Protein AF-A0A2S9FFW1-F1 (afdb_monomer)

Sequence (160 aa):
MRPSGWRRSTYVVVGASVLLLVVVLVAAAALVAGRQTPEQQAVEPAPAPATAAPGVVPVSDSADMPTPGGLTAALRRVVADPNLGRFTGRITDALTGEELWAQGASLPMQPASTNKVLTAAAALLTLDRDARVTTRVVSPSPGVVVLVGGGDQTLSAAPR

Radius of gyration: 35.63 Å; Cα contacts (8 Å, |Δi|>4): 76; chains: 1; bounding box: 52×54×109 Å

pLDDT: mean 87.49, std 13.46, range [42.5, 98.31]

Mean predicted aligned error: 14.43 Å

Secondary structure (DSSP, 8-state):
----PPPHHHHHHHHHHHHHHHHHHHHHHHHHHTT--------PPPPPPPPP--SSPPPPTTSPPP-HHHHHHHHHHHHT-GGG-S--EEEE-TTT--EEEEESTTS----GGGHHHHHHHHHHHHS-TT-----EEE-SSTT--EEE----TT--SS--

Foldseek 3Di:
DDPDDDDPVVVVVVVVVVVVVVVVVVVVVVVVVVPPDPPPQPQDPDDDPDDDPDPDDDDDPPDDDQALVNCCVVCVVVVPPCVVPDDWDWDADPPPRHTSDTDCPVDDDDCVCVVVVVVVVVCVVPDDPPDDQDWDWDDPDPPDIDIRGSPDPPDDPRDD

Solvent-accessible surface area (backbone atoms only — not comparable to full-atom values): 10618 Å² total; per-residue (Å²): 136,81,83,81,76,78,56,74,66,54,57,50,52,52,50,53,52,52,52,51,51,50,52,52,52,52,51,50,50,52,57,54,61,72,60,61,64,79,78,76,68,77,54,73,74,81,76,74,84,84,74,88,78,66,92,76,69,85,75,63,94,85,54,85,76,91,43,44,68,54,51,50,64,68,41,52,66,69,78,63,42,75,88,61,69,89,74,64,40,72,43,57,44,86,88,81,60,47,77,43,46,74,41,64,65,87,58,91,70,88,60,69,76,61,50,51,56,57,54,50,50,51,46,67,76,70,48,62,95,81,68,76,65,60,67,46,77,47,65,93,48,93,97,44,78,44,80,46,81,48,77,51,89,77,78,68,90,69,68,125

Structure (mmCIF, N/CA/C/O backbone):
data_AF-A0A2S9FFW1-F1
#
_entry.id   AF-A0A2S9FFW1-F1
#
loop_
_atom_site.group_PDB
_atom_site.id
_atom_site.type_symbol
_atom_site.label_atom_id
_atom_site.label_alt_id
_atom_site.label_comp_id
_atom_site.label_asym_id
_atom_site.label_entity_id
_atom_site.label_seq_id
_atom_site.pdbx_PDB_ins_code
_atom_site.Cartn_x
_atom_site.Cartn_y
_atom_site.Cartn_z
_atom_site.occupancy
_atom_site.B_iso_or_equiv
_atom_site.auth_seq_id
_atom_site.auth_comp_id
_atom_site.auth_asym_id
_atom_site.auth_atom_id
_atom_site.pdbx_PDB_model_num
ATOM 1 N N . MET A 1 1 ? -4.218 37.812 80.371 1.00 42.50 1 MET A N 1
ATOM 2 C CA . MET A 1 1 ? -5.480 38.193 79.697 1.00 42.50 1 MET A CA 1
ATOM 3 C C . MET A 1 1 ? -6.064 36.920 79.095 1.00 42.50 1 MET A C 1
ATOM 5 O O . MET A 1 1 ? -5.384 36.291 78.298 1.00 42.50 1 MET A O 1
ATOM 9 N N . ARG A 1 2 ? -7.214 36.441 79.587 1.00 43.94 2 ARG A N 1
ATOM 10 C CA . ARG A 1 2 ? -7.817 35.165 79.151 1.00 43.94 2 ARG A CA 1
ATOM 11 C C . ARG A 1 2 ? -8.641 35.418 77.879 1.00 43.94 2 ARG A C 1
ATOM 13 O O . ARG A 1 2 ? -9.418 36.371 77.902 1.00 43.94 2 ARG A O 1
ATOM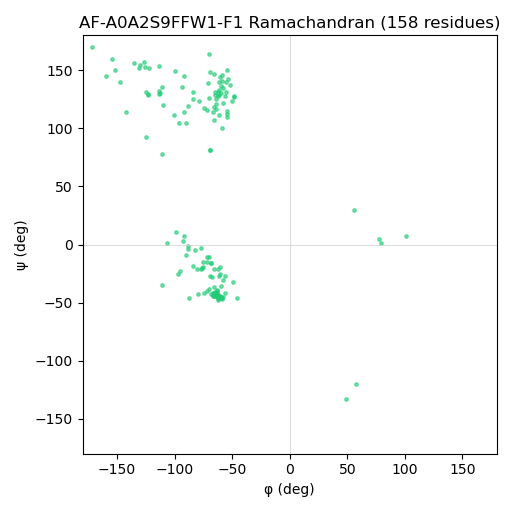 20 N N . PRO A 1 3 ? -8.497 34.632 76.797 1.00 52.53 3 PRO A N 1
ATOM 21 C CA . PRO A 1 3 ? -9.317 34.824 75.606 1.00 52.53 3 PRO A CA 1
ATOM 22 C C . PRO A 1 3 ? -10.781 34.533 75.962 1.00 52.53 3 PRO A C 1
ATOM 24 O O . PRO A 1 3 ? -11.087 33.519 76.591 1.00 52.53 3 PRO A O 1
ATOM 27 N N . SER A 1 4 ? -11.683 35.454 75.627 1.00 57.00 4 SER A N 1
ATOM 28 C CA . SER A 1 4 ? -13.117 35.290 75.853 1.00 57.00 4 SER A CA 1
ATOM 29 C C . SER A 1 4 ? -13.638 34.154 74.971 1.00 57.00 4 SER A C 1
ATOM 31 O O . SER A 1 4 ? -13.620 34.233 73.745 1.00 57.00 4 SER A O 1
ATOM 33 N N . GLY A 1 5 ? -14.087 33.064 75.596 1.00 61.78 5 GLY A N 1
ATOM 34 C CA . GLY A 1 5 ? -14.740 31.971 74.883 1.00 61.78 5 GLY A CA 1
ATOM 35 C C . GLY A 1 5 ? -16.009 32.480 74.203 1.00 61.78 5 GLY A C 1
ATOM 36 O O . GLY A 1 5 ? -16.840 33.132 74.838 1.00 61.78 5 GLY A O 1
ATOM 37 N N . TRP A 1 6 ? -16.155 32.208 72.907 1.00 58.47 6 TRP A N 1
ATOM 38 C CA . TRP A 1 6 ? -17.363 32.545 72.160 1.00 58.47 6 TRP A CA 1
ATOM 39 C C . TRP A 1 6 ? -18.619 32.011 72.861 1.00 58.47 6 TRP A C 1
ATOM 41 O O . TRP A 1 6 ? -18.647 30.880 73.354 1.00 58.47 6 TRP A O 1
ATOM 51 N N . ARG A 1 7 ? -19.679 32.830 72.913 1.00 71.38 7 ARG A N 1
ATOM 52 C CA . ARG A 1 7 ? -20.976 32.412 73.465 1.00 71.38 7 ARG A CA 1
ATOM 53 C C . ARG A 1 7 ? -21.490 31.228 72.643 1.00 71.38 7 ARG A C 1
ATOM 55 O O . ARG A 1 7 ? -21.323 31.200 71.427 1.00 71.38 7 ARG A O 1
ATOM 62 N N . ARG A 1 8 ? -22.164 30.268 73.287 1.00 68.88 8 ARG A N 1
ATOM 63 C CA . ARG A 1 8 ? -22.754 29.080 72.626 1.00 68.88 8 ARG A CA 1
ATOM 64 C C . ARG A 1 8 ? -23.593 29.439 71.389 1.00 68.88 8 ARG A C 1
ATOM 66 O O . ARG A 1 8 ? -23.579 28.704 70.411 1.00 68.88 8 ARG A O 1
ATOM 73 N N . SER A 1 9 ? -24.246 30.603 71.404 1.00 69.81 9 SER A N 1
ATOM 74 C CA . SER A 1 9 ? -24.995 31.157 70.271 1.00 69.81 9 SER A CA 1
ATOM 75 C C . SER A 1 9 ? -24.143 31.383 69.017 1.00 69.81 9 SER A C 1
ATOM 77 O O . SER A 1 9 ? -24.628 31.168 67.914 1.00 69.81 9 SER A O 1
ATOM 79 N N . THR A 1 10 ? -22.876 31.775 69.160 1.00 75.38 10 THR A N 1
ATOM 80 C CA . THR A 1 10 ? -21.982 32.041 68.025 1.00 75.38 10 THR A CA 1
ATOM 81 C C . THR A 1 10 ? -21.604 30.749 67.301 1.00 75.38 10 THR A C 1
ATOM 83 O O . THR A 1 10 ? -21.602 30.719 66.076 1.00 75.38 10 THR A O 1
ATOM 86 N N . TYR A 1 11 ? -21.387 29.650 68.033 1.00 73.44 11 TYR A N 1
ATOM 87 C CA . TYR A 1 11 ? -21.143 28.334 67.430 1.00 73.44 11 TYR A CA 1
ATOM 88 C C . TYR A 1 11 ? -22.364 27.799 66.673 1.00 73.44 11 TYR A C 1
ATOM 90 O O . TYR A 1 11 ? -22.205 27.209 65.609 1.00 73.44 11 TYR A O 1
ATOM 98 N N . VAL A 1 12 ? -23.577 28.047 67.180 1.00 83.56 12 VAL A N 1
ATOM 99 C CA . VAL A 1 12 ? -24.825 27.661 66.496 1.00 83.56 12 VAL A CA 1
ATOM 100 C C . VAL A 1 12 ? -25.011 28.457 65.206 1.00 83.56 12 VAL A C 1
ATOM 102 O O . VAL A 1 12 ? -25.325 27.873 64.175 1.00 83.56 12 VAL A O 1
ATOM 105 N N . VAL A 1 13 ? -24.764 29.770 65.236 1.00 85.50 13 VAL A N 1
ATOM 106 C CA . VAL A 1 13 ? -24.865 30.625 64.042 1.00 85.50 13 VAL A CA 1
ATOM 107 C C . VAL A 1 13 ? -23.835 30.215 62.991 1.00 85.50 13 VAL A C 1
ATOM 109 O O . VAL A 1 13 ? -24.184 30.065 61.822 1.00 85.50 13 VAL A O 1
ATOM 112 N N . VAL A 1 14 ? -22.587 29.963 63.392 1.00 86.44 14 VAL A N 1
ATOM 113 C CA . VAL A 1 14 ? -21.531 29.511 62.472 1.00 86.44 14 VAL A CA 1
ATOM 114 C C . VAL A 1 14 ? -21.845 28.128 61.907 1.00 86.44 14 VAL A C 1
ATOM 116 O O . VAL A 1 14 ? -21.762 27.944 60.697 1.00 86.44 14 VAL A O 1
ATOM 119 N N . GLY A 1 15 ? -22.289 27.185 62.742 1.00 86.75 15 GLY A N 1
ATOM 120 C CA . GLY A 1 15 ? -22.710 25.856 62.295 1.00 86.75 15 GLY A CA 1
ATOM 121 C C . GLY A 1 15 ? -23.860 25.912 61.288 1.00 86.75 15 GLY A C 1
ATOM 122 O O . GLY A 1 15 ? -23.772 25.298 60.228 1.00 86.75 15 GLY A O 1
ATOM 123 N N . ALA A 1 16 ? -24.898 26.707 61.564 1.00 90.75 16 ALA A N 1
ATOM 124 C CA . ALA A 1 16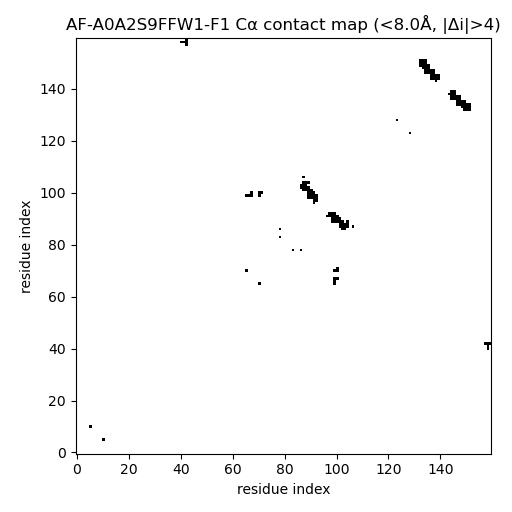 ? -26.023 26.901 60.649 1.00 90.75 16 ALA A CA 1
ATOM 125 C C . ALA A 1 16 ? -25.592 27.561 59.329 1.00 90.75 16 ALA A C 1
ATOM 127 O O . ALA A 1 16 ? -26.053 27.161 58.262 1.00 90.75 16 ALA A O 1
ATOM 128 N N . SER A 1 17 ? -24.671 28.526 59.390 1.00 89.69 17 SER A N 1
ATOM 129 C CA . SER A 1 17 ? -24.148 29.225 58.209 1.00 89.69 17 SER A CA 1
ATOM 130 C C . SER A 1 17 ? -23.336 28.290 57.312 1.00 89.69 17 SER A C 1
ATOM 132 O O . SER A 1 17 ? -23.514 28.291 56.096 1.00 89.69 17 SER A O 1
ATOM 134 N N . VAL A 1 18 ? -22.482 27.449 57.904 1.00 93.19 18 VAL A N 1
ATOM 135 C CA . VAL A 1 18 ? -21.708 26.436 57.172 1.00 93.19 18 VAL A CA 1
ATOM 136 C C . VAL A 1 18 ? -22.637 25.407 56.535 1.00 93.19 18 VAL A C 1
ATOM 138 O O . VAL A 1 18 ? -22.465 25.065 55.368 1.00 93.19 18 VAL A O 1
ATOM 141 N N . LEU A 1 19 ? -23.652 24.946 57.267 1.00 94.75 19 LEU A N 1
ATOM 142 C CA . LEU A 1 19 ? -24.592 23.943 56.772 1.00 94.75 19 LEU A CA 1
ATOM 143 C C . LEU A 1 19 ? -25.428 24.487 55.604 1.00 94.75 19 LEU A C 1
ATOM 145 O O . LEU A 1 19 ? -25.576 23.809 54.590 1.00 94.75 19 LEU A O 1
ATOM 149 N N . LEU A 1 20 ? -25.883 25.741 55.696 1.00 95.25 20 LEU A N 1
ATOM 150 C CA . LEU A 1 20 ? -26.551 26.437 54.595 1.00 95.25 20 LEU A CA 1
ATOM 151 C C . LEU A 1 20 ? -25.639 26.545 53.362 1.00 95.25 20 LEU A C 1
ATOM 153 O O . LEU A 1 20 ? -26.072 26.264 52.247 1.00 95.25 20 LEU A O 1
ATOM 157 N N . LEU A 1 21 ? -24.369 26.909 53.557 1.00 94.75 21 LEU A N 1
ATOM 158 C CA . LEU A 1 21 ? -23.402 27.056 52.469 1.00 94.75 21 LEU A CA 1
ATOM 159 C C . LEU A 1 21 ? -23.136 25.723 51.753 1.00 94.75 21 LEU A C 1
ATOM 161 O O . LEU A 1 21 ? -23.108 25.682 50.525 1.00 94.75 21 LEU A O 1
ATOM 165 N N . VAL A 1 22 ? -23.015 24.623 52.502 1.00 94.50 22 VAL A N 1
ATOM 166 C CA . VAL A 1 22 ? -22.872 23.272 51.935 1.00 94.50 22 VAL A CA 1
ATOM 167 C C . VAL A 1 22 ? -24.103 22.892 51.113 1.00 94.50 22 VAL A C 1
ATOM 169 O O . VAL A 1 22 ? -23.954 22.422 49.987 1.00 94.50 22 VAL A O 1
ATOM 172 N N . VAL A 1 23 ? -25.313 23.141 51.623 1.00 95.56 23 VAL A N 1
ATOM 173 C CA . VAL A 1 23 ? -26.559 22.853 50.891 1.00 95.56 23 VAL A CA 1
ATOM 174 C C . VAL A 1 23 ? -26.622 23.638 49.578 1.00 95.56 23 VAL A C 1
ATOM 176 O O . VAL A 1 23 ? -26.940 23.062 48.538 1.00 95.56 23 VAL A O 1
ATOM 179 N N . VAL A 1 24 ? -26.268 24.926 49.598 1.00 95.19 24 VAL A N 1
ATOM 180 C CA . VAL A 1 24 ? -26.243 25.769 48.392 1.00 95.19 24 VAL A CA 1
ATOM 181 C C . VAL A 1 24 ? -25.219 25.260 47.375 1.00 95.19 24 VAL A C 1
ATOM 183 O O . VAL A 1 24 ? -25.539 25.165 46.191 1.00 95.19 24 VAL A O 1
ATOM 186 N N . LEU A 1 25 ? -24.015 24.884 47.816 1.00 92.12 25 LEU A N 1
ATOM 187 C CA . LEU A 1 25 ? -22.971 24.358 46.930 1.00 92.12 25 LEU A CA 1
ATOM 188 C C . LEU A 1 25 ? -23.369 23.022 46.293 1.00 92.12 25 LEU A C 1
ATOM 190 O O . LEU A 1 25 ? -23.175 22.837 45.092 1.00 92.12 25 LEU A O 1
ATOM 194 N N . VAL A 1 26 ? -23.970 22.111 47.065 1.00 89.56 26 VAL A N 1
ATOM 195 C CA . VAL A 1 26 ? -24.452 20.818 46.554 1.00 89.56 26 VAL A CA 1
ATOM 196 C C . VAL A 1 26 ? -25.596 21.017 45.558 1.00 89.56 26 VAL A C 1
ATOM 198 O O . VAL A 1 26 ? -25.585 20.409 44.488 1.00 89.56 26 VAL A O 1
ATOM 201 N N . ALA A 1 27 ? -26.549 21.904 45.856 1.00 89.19 27 ALA A N 1
ATOM 202 C CA . ALA A 1 27 ? -27.645 22.221 44.943 1.00 89.19 27 ALA A CA 1
ATOM 203 C C . ALA A 1 27 ? -27.139 22.860 43.637 1.00 89.19 27 ALA A C 1
ATOM 205 O O . ALA A 1 27 ? -27.586 22.488 42.552 1.00 89.19 27 ALA A O 1
ATOM 206 N N . ALA A 1 28 ? -26.169 23.775 43.721 1.00 86.81 28 ALA A N 1
ATOM 207 C CA . ALA A 1 28 ? -25.545 24.383 42.550 1.00 86.81 28 ALA A CA 1
ATOM 208 C C . ALA A 1 28 ? -24.800 23.343 41.697 1.00 86.81 28 ALA A C 1
ATOM 210 O O . ALA A 1 28 ? -24.979 23.317 40.480 1.00 86.81 28 ALA A O 1
ATOM 211 N N . ALA A 1 29 ? -24.030 22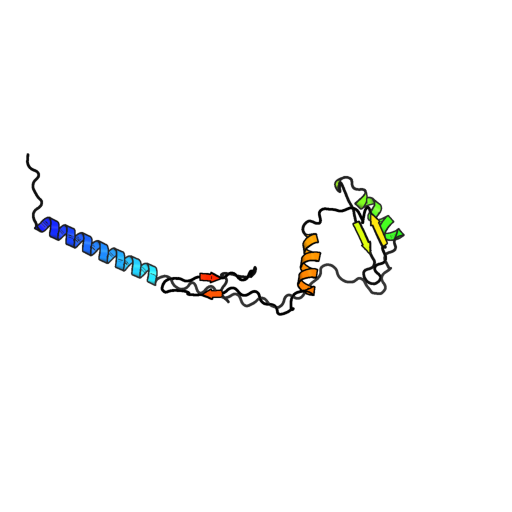.447 42.321 1.00 82.00 29 ALA A N 1
ATOM 212 C CA . ALA A 1 29 ? -23.329 21.372 41.622 1.00 82.00 29 ALA A CA 1
ATOM 213 C C . ALA A 1 29 ? -24.303 20.409 40.922 1.00 82.00 29 ALA A C 1
ATOM 215 O O . ALA A 1 29 ? -24.099 20.078 39.756 1.00 82.00 29 ALA A O 1
ATOM 216 N N . ALA A 1 30 ? -25.398 20.024 41.585 1.00 81.75 30 ALA A N 1
ATOM 217 C CA . ALA A 1 30 ? -26.434 19.175 40.996 1.00 81.75 30 ALA A CA 1
ATOM 218 C C . ALA A 1 30 ? -27.134 19.851 39.803 1.00 81.75 30 ALA A C 1
ATOM 220 O O . ALA A 1 30 ? -27.373 19.211 38.781 1.00 81.75 30 ALA A O 1
ATOM 221 N N . LEU A 1 31 ? -27.404 21.158 39.891 1.00 83.06 31 LEU A N 1
ATOM 222 C CA . LEU A 1 31 ? -27.981 21.942 38.794 1.00 83.06 31 LEU A CA 1
ATOM 223 C C . LEU A 1 31 ? -27.013 22.146 37.621 1.00 83.06 31 LEU A C 1
ATOM 225 O O . LEU A 1 31 ? -27.463 22.353 36.499 1.00 83.06 31 LEU A O 1
ATOM 229 N N . VAL A 1 32 ? -25.699 22.138 37.849 1.00 79.25 32 VAL A N 1
ATOM 230 C CA . VAL A 1 32 ? -24.693 22.209 36.775 1.00 79.25 32 VAL A CA 1
ATOM 231 C C . VAL A 1 32 ? -24.507 20.838 36.124 1.00 79.25 32 VAL A C 1
ATOM 233 O O . VAL A 1 32 ? -24.501 20.748 34.900 1.00 79.25 32 VAL A O 1
ATOM 236 N N . ALA A 1 33 ? -24.448 19.766 36.917 1.00 71.69 33 ALA A N 1
ATOM 237 C CA . ALA A 1 33 ? -24.351 18.398 36.415 1.00 71.69 33 ALA A CA 1
ATOM 238 C C . ALA A 1 33 ? -25.603 17.980 35.622 1.00 71.69 33 ALA A C 1
ATOM 240 O O . ALA A 1 33 ? -25.487 17.395 34.551 1.00 71.69 33 ALA A O 1
ATOM 241 N N . GLY A 1 34 ? -26.801 18.354 36.088 1.00 64.94 34 GLY A N 1
ATOM 242 C CA . GLY A 1 34 ? -28.064 18.094 35.385 1.00 64.94 34 GLY A CA 1
ATOM 243 C C . GLY A 1 34 ? -28.285 18.946 34.128 1.00 64.94 34 GLY A C 1
ATOM 244 O O . GLY A 1 34 ? -29.202 18.667 33.362 1.00 64.94 34 GLY A O 1
ATOM 245 N N . ARG A 1 35 ? -27.456 19.978 33.905 1.00 64.19 35 ARG A N 1
ATOM 246 C CA . ARG A 1 35 ? -27.440 20.799 32.681 1.00 64.19 35 ARG A CA 1
ATOM 247 C C . ARG A 1 35 ? -26.459 20.298 31.627 1.00 64.19 35 ARG A C 1
ATOM 249 O O . ARG A 1 35 ? -26.338 20.943 30.588 1.00 64.19 35 ARG A O 1
ATOM 256 N N . GLN A 1 36 ? -25.775 19.176 31.857 1.00 55.16 36 GLN A N 1
ATOM 257 C CA . GLN A 1 36 ? -25.105 18.469 30.772 1.00 55.16 36 GLN A CA 1
ATOM 258 C C . GLN A 1 36 ? -26.181 17.864 29.872 1.00 55.16 36 GLN A C 1
ATOM 260 O O . GLN A 1 36 ? -26.554 16.700 29.991 1.00 55.16 36 GLN A O 1
ATOM 265 N N . THR A 1 37 ? -26.727 18.701 28.991 1.00 56.22 37 THR A N 1
ATOM 266 C CA . THR A 1 37 ? -27.420 18.255 27.791 1.00 56.22 37 THR A CA 1
ATOM 267 C C . THR A 1 37 ? -26.495 17.229 27.147 1.00 56.22 37 THR A C 1
ATOM 269 O O . THR A 1 37 ? -25.315 17.550 26.968 1.00 56.22 37 THR A O 1
ATOM 272 N N . PRO A 1 38 ? -26.959 16.010 26.825 1.00 57.22 38 PRO A N 1
ATOM 273 C CA . PRO A 1 38 ? -26.197 15.167 25.928 1.00 57.22 38 PRO A CA 1
ATOM 274 C C . PRO A 1 38 ? -25.989 16.028 24.690 1.00 57.22 38 PRO A C 1
ATOM 276 O O . PRO A 1 38 ? -26.965 16.404 24.037 1.00 57.22 38 PRO A O 1
ATOM 279 N N . GLU A 1 39 ? -24.750 16.438 24.423 1.00 56.97 39 GLU A N 1
ATOM 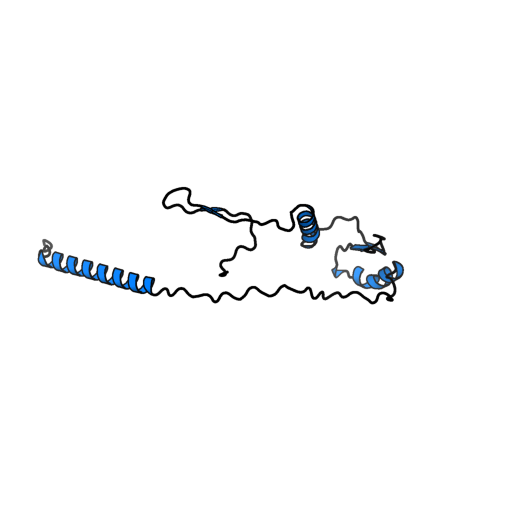280 C CA . GLU A 1 39 ? -24.408 16.926 23.102 1.00 56.97 39 GLU A CA 1
ATOM 281 C C . GLU A 1 39 ? -24.742 15.746 22.204 1.00 56.97 39 GLU A C 1
ATOM 283 O O . GLU A 1 39 ? -24.051 14.725 22.195 1.00 56.97 39 GLU A O 1
ATOM 288 N N . GLN A 1 40 ? -25.903 15.827 21.562 1.00 51.00 40 GLN A N 1
ATOM 289 C CA . GLN A 1 40 ? -26.314 14.894 20.542 1.00 51.00 40 GLN A CA 1
ATOM 290 C C . GLN A 1 40 ? -25.371 15.203 19.388 1.00 51.00 40 GLN A C 1
ATOM 292 O O . GLN A 1 40 ? -25.672 16.014 18.516 1.00 51.00 40 GLN A O 1
ATOM 297 N N . GLN A 1 41 ? -24.158 14.653 19.474 1.00 55.47 41 GLN A N 1
ATOM 298 C CA . GLN A 1 41 ? -23.217 14.644 18.378 1.00 55.47 41 GLN A CA 1
ATOM 299 C C . GLN A 1 41 ? -23.986 14.018 17.229 1.00 55.47 41 GLN A C 1
ATOM 301 O O . GLN A 1 41 ? -24.375 12.849 17.296 1.00 55.47 41 GLN A O 1
ATOM 306 N N . ALA A 1 42 ? -24.315 14.851 16.245 1.00 59.56 42 ALA A N 1
ATOM 307 C CA . ALA A 1 42 ? -24.960 14.397 15.038 1.00 59.56 42 ALA A CA 1
ATOM 308 C C . ALA A 1 42 ? -24.077 13.282 14.479 1.00 59.56 42 ALA A C 1
ATOM 310 O O . ALA A 1 42 ? -22.912 13.512 14.157 1.00 59.56 42 ALA A O 1
ATOM 311 N N . VAL A 1 43 ? -24.619 12.067 14.458 1.00 59.81 43 VAL A N 1
ATOM 312 C CA . VAL A 1 43 ? -23.982 10.932 13.806 1.00 59.81 43 VAL A CA 1
ATOM 313 C C . VAL A 1 43 ? -23.884 11.310 12.342 1.00 59.81 43 VAL A C 1
ATOM 315 O O . VAL A 1 43 ? -24.905 11.459 11.666 1.00 59.81 43 VAL A O 1
ATOM 318 N N . GLU A 1 44 ? -22.662 11.535 11.873 1.00 63.84 44 GLU A N 1
ATOM 319 C CA . GLU A 1 44 ? -22.438 11.708 10.451 1.00 63.84 44 GLU A CA 1
ATOM 320 C C . GLU A 1 44 ? -22.818 10.380 9.778 1.00 63.84 44 GLU A C 1
ATOM 322 O O . GLU A 1 44 ? -22.351 9.323 10.219 1.00 63.84 44 GLU A O 1
ATOM 327 N N . PRO A 1 45 ? -23.721 10.388 8.780 1.00 67.69 45 PRO A N 1
ATOM 328 C CA . PRO A 1 45 ? -24.130 9.163 8.120 1.00 67.69 45 PRO A CA 1
ATOM 329 C C . PRO A 1 45 ? -22.901 8.410 7.616 1.00 67.69 45 PRO A C 1
ATOM 331 O O . PRO A 1 45 ? -21.950 9.028 7.135 1.00 67.69 45 PRO A O 1
ATOM 334 N N . ALA A 1 46 ? -22.938 7.077 7.710 1.00 73.38 46 ALA A N 1
ATOM 335 C CA . ALA A 1 46 ? -21.851 6.238 7.226 1.00 73.38 46 ALA A CA 1
ATOM 336 C C . ALA A 1 46 ? -21.457 6.676 5.802 1.00 73.38 46 ALA A C 1
ATOM 338 O O . ALA A 1 46 ? -22.340 6.777 4.938 1.00 73.38 46 ALA A O 1
ATOM 339 N N . PRO A 1 47 ? -20.167 6.967 5.547 1.00 70.25 47 PRO A N 1
ATOM 340 C CA . PRO A 1 47 ? -19.741 7.427 4.240 1.00 70.25 47 PRO A CA 1
ATOM 341 C C . PRO A 1 47 ? -20.110 6.377 3.194 1.00 70.25 47 PRO A C 1
ATOM 343 O O . PRO A 1 47 ? -20.014 5.170 3.434 1.00 70.25 47 PRO A O 1
ATOM 346 N N . ALA A 1 48 ? -20.555 6.846 2.028 1.00 80.69 48 ALA A N 1
ATOM 347 C CA . ALA A 1 48 ? -20.860 5.964 0.913 1.00 80.69 48 ALA A CA 1
ATOM 348 C C . ALA A 1 48 ? -19.644 5.072 0.587 1.00 80.69 48 ALA A C 1
ATOM 350 O O . ALA A 1 48 ? -18.502 5.505 0.784 1.00 80.69 48 ALA A O 1
ATOM 351 N N . PRO A 1 49 ? -19.859 3.846 0.069 1.00 75.19 49 PRO A N 1
ATOM 352 C CA . PRO A 1 49 ? -18.770 2.977 -0.351 1.00 75.19 49 PRO A CA 1
ATOM 353 C C . PRO A 1 49 ? -17.801 3.734 -1.260 1.00 75.19 49 PRO A C 1
ATOM 355 O O . PRO A 1 49 ? -18.197 4.287 -2.289 1.00 75.19 49 PRO A O 1
ATOM 358 N N . ALA A 1 50 ? -16.527 3.769 -0.872 1.00 79.19 50 ALA A N 1
ATOM 359 C CA . ALA A 1 50 ? -15.506 4.409 -1.680 1.00 79.19 50 ALA A CA 1
ATOM 360 C C . ALA A 1 50 ? -15.382 3.651 -3.008 1.00 79.19 50 ALA A C 1
ATOM 362 O O . ALA A 1 50 ? -15.015 2.477 -3.036 1.00 79.19 50 ALA A O 1
ATOM 363 N N . THR A 1 51 ? -15.687 4.325 -4.115 1.00 79.00 51 THR A N 1
ATOM 364 C CA . THR A 1 51 ? -15.349 3.815 -5.445 1.00 79.00 51 THR A CA 1
ATOM 365 C C . THR A 1 51 ? -13.907 4.206 -5.729 1.00 79.00 51 THR A C 1
ATOM 367 O O . THR A 1 51 ? -13.550 5.380 -5.624 1.00 79.00 51 THR A O 1
ATOM 370 N N . ALA A 1 52 ? -13.059 3.231 -6.053 1.00 77.62 52 ALA A N 1
ATOM 371 C CA . ALA A 1 52 ? -11.677 3.515 -6.409 1.00 77.62 52 ALA A CA 1
ATOM 372 C C . ALA A 1 52 ? -11.640 4.358 -7.695 1.00 77.62 52 ALA A C 1
ATOM 374 O O . ALA A 1 52 ? -12.122 3.924 -8.738 1.00 77.62 52 ALA A O 1
ATOM 375 N N . ALA A 1 53 ? -11.048 5.548 -7.616 1.00 82.31 53 ALA A N 1
ATOM 376 C CA . ALA A 1 53 ? -10.721 6.391 -8.762 1.00 82.31 53 ALA A CA 1
ATOM 377 C C . ALA A 1 53 ? -9.190 6.421 -8.914 1.00 82.31 53 ALA A C 1
ATOM 379 O O . ALA A 1 53 ? -8.540 7.352 -8.429 1.00 82.31 53 ALA A O 1
ATOM 380 N N . PRO A 1 54 ? -8.575 5.362 -9.473 1.00 82.06 54 PRO A N 1
ATOM 381 C CA . PRO A 1 54 ? -7.127 5.290 -9.571 1.00 82.06 54 PRO A CA 1
ATOM 382 C C . PRO A 1 54 ? -6.612 6.392 -10.503 1.00 82.06 54 PRO A C 1
ATOM 384 O O . PRO A 1 54 ? -7.100 6.560 -11.617 1.00 82.06 54 PRO A O 1
ATOM 387 N N . GLY A 1 55 ? -5.594 7.132 -10.055 1.00 82.44 55 GLY A N 1
ATOM 388 C CA . GLY A 1 55 ? -4.921 8.134 -10.891 1.00 82.44 55 GLY A CA 1
ATOM 389 C C . GLY A 1 55 ? -4.107 7.519 -12.037 1.00 82.44 55 GLY A C 1
ATOM 390 O O . GLY A 1 55 ? -3.753 8.215 -12.982 1.00 82.44 55 GLY A O 1
ATOM 391 N N . VAL A 1 56 ? -3.829 6.214 -11.962 1.00 84.06 56 VAL A N 1
ATOM 392 C CA . VAL A 1 56 ? -3.254 5.424 -13.052 1.00 84.06 56 VAL A CA 1
ATOM 393 C C . VAL A 1 56 ? -4.388 4.654 -13.710 1.00 84.06 56 VAL A C 1
ATOM 395 O O . VAL A 1 56 ? -4.962 3.747 -13.107 1.00 84.06 56 VAL A O 1
ATOM 398 N N . VAL A 1 57 ? -4.705 5.032 -14.942 1.00 88.25 57 VAL A N 1
ATOM 399 C CA . VAL A 1 57 ? -5.684 4.337 -15.779 1.00 88.25 57 VAL A CA 1
ATOM 400 C C . VAL A 1 57 ? -4.960 3.426 -16.770 1.00 88.25 57 VAL A C 1
ATOM 402 O O . VAL A 1 57 ? -3.837 3.748 -17.173 1.00 88.25 57 VAL A O 1
ATOM 405 N N . PRO A 1 58 ? -5.563 2.293 -17.168 1.00 85.38 58 PRO A N 1
ATOM 406 C CA . PRO A 1 58 ? -5.007 1.460 -18.223 1.00 85.38 58 PRO A CA 1
ATOM 407 C C . PRO A 1 58 ? -4.783 2.268 -19.503 1.00 85.38 58 PRO A C 1
ATOM 409 O O . PRO A 1 58 ? -5.610 3.101 -19.882 1.00 85.38 58 PRO A O 1
ATOM 412 N N . VAL A 1 59 ? -3.662 2.007 -20.171 1.00 88.69 59 VAL A N 1
ATOM 413 C CA . VAL A 1 59 ? -3.469 2.443 -21.558 1.00 88.69 59 VAL A CA 1
ATOM 414 C C . VAL A 1 59 ? -4.387 1.636 -22.480 1.00 88.69 59 VAL A C 1
ATOM 416 O O . VAL A 1 59 ? -4.914 0.601 -22.078 1.00 88.69 59 VAL A O 1
ATOM 419 N N . SER A 1 60 ? -4.593 2.098 -23.715 1.00 91.44 60 SER A N 1
ATOM 420 C CA . SER A 1 60 ? -5.348 1.325 -24.709 1.00 91.44 60 SER A CA 1
ATOM 421 C C . SER A 1 60 ? -4.704 -0.039 -24.952 1.00 91.44 60 SER A C 1
ATOM 423 O O . SER A 1 60 ? -3.480 -0.112 -25.044 1.00 91.44 60 SER A O 1
ATOM 425 N N . ASP A 1 61 ? -5.507 -1.070 -25.208 1.00 87.81 61 ASP A N 1
ATOM 426 C CA . ASP A 1 61 ? -5.006 -2.417 -25.536 1.00 87.81 61 ASP A CA 1
ATOM 427 C C . ASP A 1 61 ? -4.132 -2.451 -26.806 1.00 87.81 61 ASP A C 1
ATOM 429 O O . ASP A 1 61 ? -3.353 -3.376 -27.009 1.00 87.81 61 ASP A O 1
ATOM 433 N N . SER A 1 62 ? -4.236 -1.428 -27.660 1.00 91.88 62 SER A N 1
ATOM 434 C CA . SER A 1 62 ? -3.411 -1.243 -28.858 1.00 91.88 62 SER A CA 1
ATOM 435 C C . SER A 1 62 ? -2.143 -0.410 -28.628 1.00 91.88 62 SER A C 1
ATOM 437 O O . SER A 1 62 ? -1.514 -0.002 -29.601 1.00 91.88 62 SER A O 1
ATOM 439 N N . ALA A 1 63 ? -1.813 -0.057 -27.383 1.00 90.88 63 ALA A N 1
ATOM 440 C CA . ALA A 1 63 ? -0.614 0.717 -27.083 1.00 90.88 63 ALA A CA 1
ATOM 441 C C . ALA A 1 63 ? 0.649 -0.117 -27.330 1.00 90.88 63 ALA A C 1
ATOM 443 O O . ALA A 1 63 ? 0.660 -1.331 -27.121 1.00 90.88 63 ALA A O 1
ATOM 444 N N . ASP A 1 64 ? 1.727 0.552 -27.737 1.00 90.25 64 ASP A N 1
ATOM 445 C CA . ASP A 1 64 ? 3.020 -0.101 -27.908 1.00 90.25 64 ASP A CA 1
ATOM 446 C C . ASP A 1 64 ? 3.510 -0.685 -26.579 1.00 90.25 64 ASP A C 1
ATOM 448 O O . ASP A 1 64 ? 3.505 -0.019 -25.537 1.00 90.25 64 ASP A O 1
ATOM 452 N N . MET A 1 65 ? 3.974 -1.934 -26.625 1.00 90.62 65 MET A N 1
ATOM 453 C CA . MET A 1 65 ? 4.505 -2.604 -25.444 1.00 90.62 65 MET A CA 1
ATOM 454 C C . MET A 1 65 ? 5.855 -1.999 -25.031 1.00 90.62 65 MET A C 1
ATOM 456 O O . MET A 1 65 ? 6.709 -1.741 -25.889 1.00 90.62 65 MET A O 1
ATOM 460 N N . PRO A 1 66 ? 6.102 -1.805 -23.722 1.00 92.62 66 PRO A N 1
ATOM 461 C CA . PRO A 1 66 ? 7.416 -1.415 -23.237 1.00 92.62 66 PRO A CA 1
ATOM 462 C C . PRO A 1 66 ? 8.478 -2.435 -23.656 1.00 92.62 66 PRO A C 1
ATOM 464 O O . PRO A 1 66 ? 8.296 -3.639 -23.505 1.00 92.62 66 PRO A O 1
ATOM 467 N N . THR A 1 67 ? 9.619 -1.951 -24.144 1.00 95.56 67 THR A N 1
ATOM 468 C CA . THR A 1 67 ? 10.771 -2.799 -24.481 1.00 95.56 67 THR A CA 1
ATOM 469 C C . THR A 1 67 ? 11.943 -2.508 -23.546 1.00 95.56 67 THR A C 1
ATOM 471 O O . THR A 1 67 ? 12.076 -1.369 -23.078 1.00 95.56 67 THR A O 1
ATOM 474 N N . PRO A 1 68 ? 12.858 -3.469 -23.317 1.00 97.12 68 PRO A N 1
ATOM 475 C CA . PRO A 1 68 ? 14.044 -3.225 -22.497 1.00 97.12 68 PRO A CA 1
ATOM 476 C C . PRO A 1 68 ? 14.906 -2.055 -22.992 1.00 97.12 68 PRO A C 1
ATOM 478 O O . PRO A 1 68 ? 15.358 -1.214 -22.208 1.00 97.12 68 PRO A O 1
ATOM 481 N N . GLY A 1 69 ? 15.091 -1.951 -24.313 1.00 97.19 69 GLY A N 1
ATOM 482 C CA . GLY A 1 69 ? 15.819 -0.845 -24.940 1.00 97.19 69 GLY A CA 1
ATOM 483 C C . GLY A 1 69 ? 15.115 0.502 -24.753 1.00 97.19 69 GLY A C 1
ATOM 484 O O . GLY A 1 69 ? 15.763 1.491 -24.402 1.00 97.19 69 GLY A O 1
ATOM 485 N N . GLY A 1 70 ? 13.788 0.531 -24.918 1.00 96.94 70 GLY A N 1
ATOM 486 C CA . GLY A 1 70 ? 12.969 1.724 -24.704 1.00 96.94 70 GLY A CA 1
ATOM 487 C C . GLY A 1 70 ? 13.018 2.219 -23.258 1.00 96.94 70 GLY A C 1
ATOM 488 O O . GLY A 1 70 ? 13.302 3.394 -23.022 1.00 96.94 70 GLY A O 1
ATOM 489 N N . LEU A 1 71 ? 12.836 1.319 -22.285 1.00 97.12 71 LEU A N 1
ATOM 490 C CA . LEU A 1 71 ? 12.925 1.646 -20.858 1.00 97.12 71 LEU A CA 1
ATOM 491 C C . LEU A 1 71 ? 14.322 2.131 -20.471 1.00 97.12 71 LEU A C 1
ATOM 493 O O . LEU A 1 71 ? 14.452 3.161 -19.812 1.00 97.12 71 LEU A O 1
ATOM 497 N N . THR A 1 72 ? 15.373 1.452 -20.935 1.00 97.25 72 THR A N 1
ATOM 498 C CA . THR A 1 72 ? 16.758 1.881 -20.693 1.00 97.25 72 THR A CA 1
ATOM 499 C C . THR A 1 72 ? 17.001 3.288 -21.231 1.00 97.25 72 THR A C 1
ATOM 501 O O . THR A 1 72 ? 17.586 4.129 -20.546 1.00 97.25 72 THR A O 1
ATOM 504 N N . ALA A 1 73 ? 16.534 3.580 -22.448 1.00 97.44 73 ALA A N 1
ATOM 505 C CA . ALA A 1 73 ? 16.686 4.897 -23.047 1.00 97.44 73 ALA A CA 1
ATOM 506 C C . ALA A 1 73 ? 15.906 5.984 -22.290 1.00 97.44 73 ALA A C 1
ATOM 508 O O . ALA A 1 73 ? 16.457 7.068 -22.086 1.00 97.44 73 ALA A O 1
ATOM 509 N N . ALA A 1 74 ? 14.677 5.688 -21.857 1.00 96.75 74 ALA A N 1
ATOM 510 C CA . ALA A 1 74 ? 13.816 6.611 -21.120 1.00 96.75 74 ALA A CA 1
ATOM 511 C C . ALA A 1 74 ? 14.352 6.916 -19.711 1.00 96.75 74 ALA A C 1
ATOM 513 O O . ALA A 1 74 ? 14.373 8.072 -19.287 1.00 96.75 74 ALA A O 1
ATOM 514 N N . LEU A 1 75 ? 14.838 5.894 -19.001 1.00 97.44 75 LEU A N 1
ATOM 515 C CA . LEU A 1 75 ? 15.288 6.013 -17.613 1.00 97.44 75 LEU A CA 1
ATOM 516 C C . LEU A 1 75 ? 16.705 6.579 -17.476 1.00 97.44 75 LEU A C 1
ATOM 518 O O . LEU A 1 75 ? 17.042 7.124 -16.427 1.00 97.44 75 LEU A O 1
ATOM 522 N N . ARG A 1 76 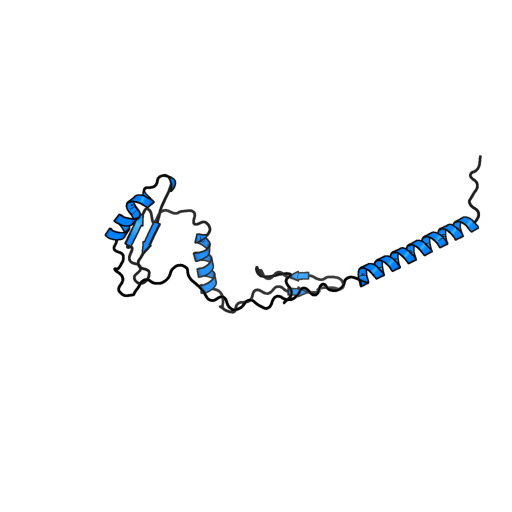? 17.531 6.506 -18.529 1.00 96.06 76 ARG A N 1
ATOM 523 C CA . ARG A 1 76 ? 18.967 6.844 -18.496 1.00 96.06 76 ARG A CA 1
ATOM 524 C C . ARG A 1 76 ? 19.295 8.152 -17.778 1.00 96.06 76 ARG A C 1
ATOM 526 O O . ARG A 1 76 ? 20.248 8.198 -17.012 1.00 96.06 76 ARG A O 1
ATOM 533 N N . ARG A 1 77 ? 18.543 9.223 -18.058 1.00 96.62 77 ARG A N 1
ATOM 534 C CA . ARG A 1 77 ? 18.801 10.544 -17.462 1.00 96.62 77 ARG A CA 1
ATOM 535 C C . ARG A 1 77 ? 18.378 10.607 -15.999 1.00 96.62 77 ARG A C 1
ATOM 537 O O . ARG A 1 77 ? 19.111 11.174 -15.203 1.00 96.62 77 ARG A O 1
ATOM 544 N N . VAL A 1 78 ? 17.225 10.033 -15.658 1.00 96.62 78 VAL A N 1
ATOM 545 C CA . VAL A 1 78 ? 16.677 10.127 -14.299 1.00 96.62 78 VAL A CA 1
ATOM 546 C C . VAL A 1 78 ? 17.469 9.274 -13.314 1.00 96.62 78 VAL A C 1
ATOM 548 O O . VAL A 1 78 ? 17.772 9.745 -12.229 1.00 96.62 78 VAL A O 1
ATOM 551 N N . VAL A 1 79 ? 17.894 8.066 -13.701 1.00 96.50 79 VAL A N 1
ATOM 552 C CA . VAL A 1 79 ? 18.665 7.179 -12.805 1.00 96.50 79 VAL A CA 1
ATOM 553 C C . VAL A 1 79 ? 20.121 7.611 -12.627 1.00 96.50 79 VAL A C 1
ATOM 555 O O . VAL A 1 79 ? 20.789 7.137 -11.713 1.00 96.50 79 VAL A O 1
ATOM 558 N N . ALA A 1 80 ? 20.613 8.500 -13.494 1.00 95.00 80 ALA A N 1
ATOM 559 C CA . ALA A 1 80 ? 21.945 9.089 -13.404 1.00 95.00 80 ALA A CA 1
ATOM 560 C C . ALA A 1 80 ? 21.985 10.368 -12.546 1.00 95.00 80 ALA A C 1
ATOM 562 O O . ALA A 1 80 ? 23.056 10.957 -12.402 1.00 95.00 80 ALA A O 1
ATOM 563 N N . ASP A 1 81 ? 20.850 10.821 -12.001 1.00 97.31 81 ASP A N 1
ATOM 564 C CA . ASP A 1 81 ? 20.807 12.005 -11.145 1.00 97.31 81 ASP A CA 1
ATOM 565 C C . ASP A 1 81 ? 21.577 11.742 -9.833 1.00 97.31 81 ASP A C 1
ATOM 567 O O . ASP A 1 81 ? 21.186 10.862 -9.056 1.00 97.31 81 ASP A O 1
ATOM 571 N N . PRO A 1 82 ? 22.659 12.494 -9.544 1.00 95.94 82 PRO A N 1
ATOM 572 C CA . PRO A 1 82 ? 23.456 12.288 -8.336 1.00 95.94 82 PRO A CA 1
ATOM 573 C C . PRO A 1 82 ? 22.663 12.518 -7.040 1.00 95.94 82 PRO A C 1
ATOM 575 O O . PRO A 1 82 ? 23.046 11.991 -5.995 1.00 95.94 82 PRO A O 1
ATOM 578 N N . ASN A 1 83 ? 21.545 13.251 -7.086 1.00 97.06 83 ASN A N 1
ATOM 579 C CA . ASN A 1 83 ? 20.690 13.482 -5.921 1.00 97.06 83 ASN A CA 1
ATOM 580 C C . ASN A 1 83 ? 19.969 12.214 -5.441 1.00 97.06 83 ASN A C 1
ATOM 582 O O . ASN A 1 83 ? 19.492 12.179 -4.308 1.00 97.06 83 ASN A O 1
ATOM 586 N N . LEU A 1 84 ? 19.906 11.156 -6.261 1.00 95.00 84 LEU A N 1
ATOM 587 C CA . LEU A 1 84 ? 19.333 9.871 -5.855 1.00 95.00 84 LEU A CA 1
ATOM 588 C C . LEU A 1 84 ? 20.214 9.105 -4.855 1.00 95.00 84 LEU A C 1
ATOM 590 O O . LEU A 1 84 ? 19.745 8.153 -4.227 1.00 95.00 84 LEU A O 1
ATOM 594 N N . GLY A 1 85 ? 21.486 9.486 -4.698 1.00 94.00 85 GLY A N 1
ATOM 595 C CA . GLY A 1 85 ? 22.431 8.759 -3.857 1.00 94.00 85 GLY A CA 1
ATOM 596 C C . GLY A 1 85 ? 22.564 7.300 -4.305 1.00 94.00 85 GLY A C 1
ATOM 597 O O . GLY A 1 85 ? 22.957 7.018 -5.436 1.00 94.00 85 GLY A O 1
ATOM 598 N N . ARG A 1 86 ? 22.241 6.347 -3.419 1.00 92.81 86 ARG A N 1
ATOM 599 C CA . ARG A 1 86 ? 22.245 4.918 -3.765 1.00 92.81 86 ARG A CA 1
ATOM 600 C C . ARG A 1 86 ? 20.874 4.492 -4.288 1.00 92.81 86 ARG A C 1
ATOM 602 O O . ARG A 1 86 ? 19.959 4.266 -3.501 1.00 92.81 86 ARG A O 1
ATOM 609 N N . PHE A 1 87 ? 20.773 4.314 -5.603 1.00 94.62 87 PHE A N 1
ATOM 610 C CA . PHE A 1 87 ? 19.543 3.906 -6.279 1.00 94.62 87 PHE A CA 1
ATOM 611 C C . PHE A 1 87 ? 19.620 2.484 -6.845 1.00 94.62 87 PHE A C 1
ATOM 613 O O . PHE A 1 87 ? 20.595 2.103 -7.498 1.00 94.62 87 PHE A O 1
ATOM 620 N N . THR A 1 88 ? 18.549 1.725 -6.629 1.00 96.50 88 THR A N 1
ATOM 621 C CA . THR A 1 88 ? 18.325 0.393 -7.198 1.00 96.50 88 THR A CA 1
ATOM 622 C C . THR A 1 88 ? 16.892 0.297 -7.701 1.00 96.50 88 THR A C 1
ATOM 624 O O . THR A 1 88 ? 16.007 0.960 -7.160 1.00 96.50 88 THR A O 1
ATOM 627 N N . GLY A 1 89 ? 16.621 -0.588 -8.652 1.00 96.06 89 GLY A N 1
ATOM 628 C CA . GLY A 1 89 ? 15.256 -0.871 -9.073 1.00 96.06 89 GLY A CA 1
ATOM 629 C C . GLY A 1 89 ? 15.158 -2.046 -10.033 1.00 96.06 89 GLY A C 1
ATOM 630 O O . GLY A 1 89 ? 16.165 -2.546 -10.537 1.00 96.06 89 GLY A O 1
ATOM 631 N N . ARG A 1 90 ? 13.921 -2.474 -10.272 1.00 97.19 90 ARG A N 1
ATOM 632 C CA . ARG A 1 90 ? 13.548 -3.505 -11.238 1.00 97.19 90 ARG A CA 1
ATOM 633 C C . ARG A 1 90 ? 12.169 -3.170 -11.799 1.00 97.19 90 ARG A C 1
ATOM 635 O O . ARG A 1 90 ? 11.294 -2.748 -11.048 1.00 97.19 90 ARG A O 1
ATOM 642 N N . ILE A 1 91 ? 11.988 -3.375 -13.097 1.00 97.44 91 ILE A N 1
ATOM 643 C CA . ILE A 1 91 ? 10.703 -3.296 -13.790 1.00 97.44 91 ILE A CA 1
ATOM 644 C C . ILE A 1 91 ? 10.487 -4.635 -14.484 1.00 97.44 91 ILE A C 1
ATOM 646 O O . ILE A 1 91 ? 11.376 -5.115 -15.189 1.00 97.44 91 ILE A O 1
ATOM 650 N N . THR A 1 92 ? 9.315 -5.226 -14.276 1.00 97.25 92 THR A N 1
ATOM 651 C CA . THR A 1 92 ? 8.916 -6.489 -14.896 1.00 97.25 92 THR A CA 1
ATOM 652 C C . THR A 1 92 ? 7.594 -6.334 -15.628 1.00 97.25 92 THR A C 1
ATOM 654 O O . THR A 1 92 ? 6.751 -5.532 -15.221 1.00 97.25 92 THR A O 1
ATOM 657 N N . ASP A 1 93 ? 7.386 -7.150 -16.653 1.00 94.25 93 ASP A N 1
ATOM 658 C CA . ASP A 1 93 ? 6.047 -7.437 -17.150 1.00 94.25 93 ASP A CA 1
ATOM 659 C C . ASP A 1 93 ? 5.236 -8.123 -16.033 1.00 94.25 93 ASP A C 1
ATOM 661 O O . ASP A 1 93 ? 5.700 -9.079 -15.408 1.00 94.25 93 ASP A O 1
ATOM 665 N N . ALA A 1 94 ? 4.049 -7.601 -15.719 1.00 91.19 94 ALA A N 1
ATOM 666 C CA . ALA A 1 94 ? 3.240 -8.091 -14.601 1.00 91.19 94 ALA A CA 1
ATOM 667 C C . ALA A 1 94 ? 2.510 -9.413 -14.901 1.00 91.19 94 ALA A C 1
ATOM 669 O O . ALA A 1 94 ? 2.120 -10.110 -13.965 1.00 91.19 94 ALA A O 1
ATOM 670 N N . LEU A 1 95 ? 2.306 -9.747 -16.180 1.00 91.19 95 LEU A N 1
ATOM 671 C CA . LEU A 1 95 ? 1.645 -10.974 -16.621 1.00 91.19 95 LEU A CA 1
ATOM 672 C C . LEU A 1 95 ? 2.645 -12.123 -16.751 1.00 91.19 95 LEU A C 1
ATOM 674 O O . LEU A 1 95 ? 2.366 -13.232 -16.299 1.00 91.19 95 LEU A O 1
ATOM 678 N N . THR A 1 96 ? 3.800 -11.868 -17.370 1.00 94.56 96 THR A N 1
ATOM 679 C CA . THR A 1 96 ? 4.806 -12.903 -17.661 1.00 94.56 96 THR A CA 1
ATOM 680 C C . THR A 1 96 ? 5.904 -12.985 -16.603 1.00 94.56 96 THR A C 1
A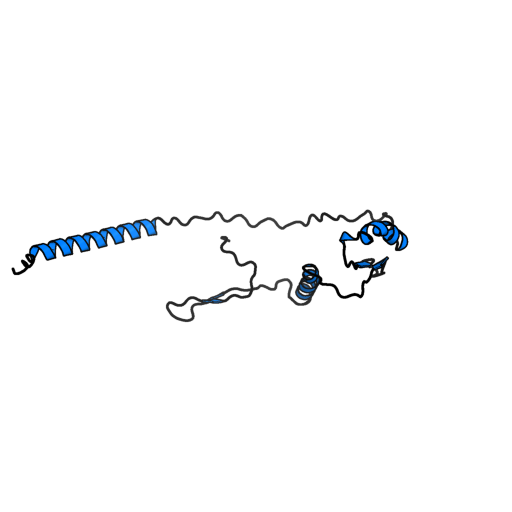TOM 682 O O . THR A 1 96 ? 6.547 -14.025 -16.464 1.00 94.56 96 THR A O 1
ATOM 685 N N . GLY A 1 97 ? 6.133 -11.905 -15.848 1.00 94.94 97 GLY A N 1
ATOM 686 C CA . GLY A 1 97 ? 7.249 -11.781 -14.910 1.00 94.94 97 GLY A CA 1
ATOM 687 C C . GLY A 1 97 ? 8.597 -11.482 -15.575 1.00 94.94 97 GLY A C 1
ATOM 688 O O . GLY A 1 97 ? 9.615 -11.461 -14.879 1.00 94.94 97 GLY A O 1
ATOM 689 N N . GLU A 1 98 ? 8.630 -11.259 -16.893 1.00 96.31 98 GLU A N 1
ATOM 690 C CA . GLU A 1 98 ? 9.854 -10.936 -17.631 1.00 96.31 98 GLU A CA 1
ATOM 691 C C . GLU A 1 98 ? 10.491 -9.650 -17.090 1.00 96.31 98 GLU A C 1
ATOM 693 O O . GLU A 1 98 ? 9.819 -8.632 -16.932 1.00 96.31 98 GLU A O 1
ATOM 698 N N . GLU A 1 99 ? 11.795 -9.677 -16.801 1.00 97.25 99 GLU A N 1
ATOM 699 C CA . GLU A 1 99 ? 12.534 -8.472 -16.424 1.00 97.25 99 GLU A CA 1
ATOM 700 C C . GLU A 1 99 ? 12.768 -7.596 -17.655 1.00 97.25 99 GLU A C 1
ATOM 702 O O . GLU A 1 99 ? 13.482 -7.978 -18.577 1.00 97.25 99 GLU A O 1
ATOM 707 N N . LEU A 1 100 ? 12.210 -6.387 -17.632 1.00 97.69 100 LEU A N 1
ATOM 708 C CA . LEU A 1 100 ? 12.365 -5.413 -18.710 1.00 97.69 100 LEU A CA 1
ATOM 709 C C . LEU A 1 100 ? 13.474 -4.397 -18.412 1.00 97.69 100 LEU A C 1
ATOM 711 O O . LEU A 1 100 ? 14.052 -3.816 -19.327 1.00 97.69 100 LEU A O 1
ATOM 715 N N . TRP A 1 101 ? 13.775 -4.154 -17.136 1.00 98.31 101 TRP A N 1
ATOM 716 C CA . TRP A 1 101 ? 14.859 -3.268 -16.713 1.00 98.31 101 TRP A CA 1
ATOM 717 C C . TRP A 1 101 ? 15.285 -3.580 -15.276 1.00 98.31 101 TRP A C 1
ATOM 719 O O . TRP A 1 101 ? 14.437 -3.864 -14.427 1.00 98.31 101 TRP A O 1
ATOM 729 N N . ALA A 1 102 ? 16.578 -3.459 -14.972 1.00 97.62 102 ALA A N 1
ATOM 730 C CA . ALA A 1 102 ? 17.085 -3.562 -13.609 1.00 97.62 102 ALA A CA 1
ATOM 731 C C . ALA A 1 102 ? 18.368 -2.757 -13.381 1.00 97.62 102 ALA A C 1
ATOM 733 O O . ALA A 1 102 ? 19.212 -2.613 -14.262 1.00 97.62 102 ALA A O 1
ATOM 734 N N . GLN A 1 103 ? 18.540 -2.293 -12.143 1.00 96.69 103 GLN A N 1
ATOM 735 C CA . GLN A 1 103 ? 19.773 -1.709 -11.627 1.00 96.69 103 GLN A CA 1
ATOM 736 C C . GLN A 1 103 ? 19.948 -2.146 -10.174 1.00 96.69 103 GLN A C 1
ATOM 738 O O . GLN A 1 103 ? 19.150 -1.777 -9.316 1.00 96.69 103 GLN A O 1
ATOM 743 N N . GLY A 1 104 ? 20.980 -2.945 -9.885 1.00 95.88 104 GLY A N 1
ATOM 744 C CA . GLY A 1 104 ? 21.267 -3.397 -8.518 1.00 95.88 104 GLY A CA 1
ATOM 745 C C . GLY A 1 104 ? 20.098 -4.124 -7.839 1.00 95.88 104 GLY A C 1
ATOM 746 O O . GLY A 1 104 ? 19.965 -4.036 -6.625 1.00 95.88 104 GLY A O 1
ATOM 747 N N . ALA A 1 105 ? 19.237 -4.805 -8.602 1.00 95.50 105 ALA A N 1
ATOM 748 C CA . ALA A 1 105 ? 17.965 -5.350 -8.113 1.00 95.50 105 ALA A CA 1
ATOM 749 C C . ALA A 1 105 ? 18.108 -6.382 -6.977 1.00 95.50 105 ALA A C 1
ATOM 751 O O . ALA A 1 105 ? 17.187 -6.556 -6.186 1.00 95.50 105 ALA A O 1
ATOM 752 N N . SER A 1 106 ? 19.255 -7.058 -6.882 1.00 95.38 106 SER A N 1
ATOM 753 C CA . SER A 1 106 ? 19.560 -8.022 -5.820 1.00 95.38 106 SER A CA 1
ATOM 754 C C . SER A 1 106 ? 20.201 -7.396 -4.578 1.00 95.38 106 SER A C 1
ATOM 756 O O . SER A 1 106 ? 20.463 -8.107 -3.608 1.00 95.38 106 SER A O 1
ATOM 758 N N . LEU A 1 107 ? 20.488 -6.090 -4.591 1.00 96.25 107 LEU A N 1
ATOM 759 C CA . LEU A 1 107 ? 21.086 -5.399 -3.454 1.00 96.25 107 LEU A CA 1
ATOM 760 C C . LEU A 1 107 ? 20.007 -5.103 -2.403 1.00 96.25 107 LEU A C 1
ATOM 762 O O . LEU A 1 107 ? 19.031 -4.416 -2.711 1.00 96.25 107 LEU A O 1
ATOM 766 N N . PRO A 1 108 ? 20.174 -5.554 -1.148 1.00 94.56 108 PRO A N 1
ATOM 767 C CA . PRO A 1 108 ? 19.237 -5.218 -0.086 1.00 94.56 108 PRO A CA 1
ATOM 768 C C . PRO A 1 108 ? 19.198 -3.707 0.176 1.00 94.56 108 PRO A C 1
ATOM 770 O O . PRO A 1 108 ? 20.229 -3.055 0.372 1.00 94.56 108 PRO A O 1
ATOM 773 N N . MET A 1 109 ? 17.988 -3.158 0.229 1.00 95.25 109 MET A N 1
ATOM 774 C CA . MET A 1 109 ? 17.723 -1.750 0.517 1.00 95.25 109 MET A CA 1
ATOM 775 C C . MET A 1 109 ? 16.732 -1.626 1.670 1.00 95.25 109 MET A C 1
ATOM 777 O O . MET A 1 109 ? 15.968 -2.548 1.943 1.00 95.25 109 MET A O 1
ATOM 781 N N . GLN A 1 110 ? 16.736 -0.478 2.350 1.00 95.31 110 GLN A N 1
ATOM 782 C CA . GLN A 1 110 ? 15.720 -0.168 3.355 1.00 95.31 110 GLN A CA 1
ATOM 783 C C . GLN A 1 110 ? 14.389 0.117 2.637 1.00 95.31 110 GLN A C 1
ATOM 785 O O . GLN A 1 110 ? 14.319 1.093 1.890 1.00 95.31 110 GLN A O 1
ATOM 790 N N . PRO A 1 111 ? 13.334 -0.694 2.830 1.00 94.75 111 PRO A N 1
ATOM 791 C CA . PRO A 1 111 ? 12.092 -0.559 2.062 1.00 94.75 111 PRO A CA 1
ATOM 792 C C . PRO A 1 111 ? 11.226 0.628 2.516 1.00 94.75 111 PRO A C 1
ATOM 794 O O . PRO A 1 111 ? 10.344 1.086 1.790 1.00 94.75 111 PRO A O 1
ATOM 797 N N . ALA A 1 112 ? 11.441 1.136 3.734 1.00 95.62 112 ALA A N 1
ATOM 798 C CA . ALA A 1 112 ? 10.534 2.086 4.374 1.00 95.62 112 ALA A CA 1
ATOM 799 C C . ALA A 1 112 ? 9.072 1.582 4.301 1.00 95.62 112 ALA A C 1
ATOM 801 O O . ALA A 1 112 ? 8.792 0.417 4.594 1.00 95.62 112 ALA A O 1
ATOM 802 N N . SER A 1 113 ? 8.121 2.435 3.910 1.00 98.12 113 SER A N 1
ATOM 803 C CA . SER A 1 113 ? 6.707 2.054 3.833 1.00 98.12 113 SER A CA 1
ATOM 804 C C . SER A 1 113 ? 6.370 1.066 2.711 1.00 98.12 113 SER A C 1
ATOM 806 O O . SER A 1 113 ? 5.277 0.508 2.769 1.00 98.12 113 SER A O 1
ATOM 808 N N . THR A 1 114 ? 7.262 0.765 1.755 1.00 96.56 114 THR A N 1
ATOM 809 C CA . THR A 1 114 ? 6.988 -0.304 0.769 1.00 96.56 114 THR A CA 1
ATOM 810 C C . THR A 1 114 ? 6.914 -1.680 1.433 1.00 96.56 114 THR A C 1
ATOM 812 O O . THR A 1 114 ? 6.213 -2.559 0.940 1.00 96.56 114 THR A O 1
ATOM 815 N N . ASN A 1 115 ? 7.495 -1.837 2.632 1.00 97.81 115 ASN A N 1
ATOM 816 C CA . ASN A 1 115 ? 7.334 -3.034 3.460 1.00 97.81 115 ASN A CA 1
ATOM 817 C C . ASN A 1 115 ? 5.859 -3.354 3.770 1.00 97.81 115 ASN A C 1
ATOM 819 O O . ASN A 1 115 ? 5.498 -4.515 3.947 1.00 97.81 115 ASN A O 1
ATOM 823 N N . LYS A 1 116 ? 4.980 -2.338 3.782 1.00 98.00 116 LYS A N 1
ATOM 824 C CA . LYS A 1 116 ? 3.538 -2.529 3.992 1.00 98.00 116 LYS A CA 1
ATOM 825 C C . LYS A 1 116 ? 2.895 -3.388 2.905 1.00 98.00 116 LYS A C 1
ATOM 827 O O . LYS A 1 116 ? 1.911 -4.047 3.205 1.00 98.00 116 LYS A O 1
ATOM 832 N N . VAL A 1 117 ? 3.442 -3.420 1.685 1.00 97.50 117 VAL A N 1
ATOM 833 C CA . VAL A 1 117 ? 2.939 -4.290 0.609 1.00 97.50 117 VAL A CA 1
ATOM 834 C C . VAL A 1 117 ? 3.079 -5.758 1.010 1.00 97.50 117 VAL A C 1
ATOM 836 O O . VAL A 1 117 ? 2.118 -6.513 0.904 1.00 97.50 117 VAL A O 1
ATOM 839 N N . LEU A 1 118 ? 4.238 -6.146 1.553 1.00 97.56 118 LEU A N 1
ATOM 840 C CA . LEU A 1 118 ? 4.467 -7.511 2.031 1.00 97.56 118 LEU A CA 1
ATOM 841 C C . LEU A 1 118 ? 3.600 -7.837 3.251 1.00 97.56 118 LEU A C 1
ATOM 843 O O . LEU A 1 118 ? 3.008 -8.910 3.307 1.00 97.56 118 LEU A O 1
ATOM 847 N N . THR A 1 119 ? 3.468 -6.907 4.203 1.00 97.50 119 THR A N 1
ATOM 848 C CA . THR A 1 119 ? 2.580 -7.092 5.364 1.00 97.50 119 THR A CA 1
ATOM 849 C C . THR A 1 119 ? 1.117 -7.245 4.947 1.00 97.50 119 THR A C 1
ATOM 851 O O . THR A 1 119 ? 0.430 -8.129 5.450 1.00 97.50 119 THR A O 1
ATOM 854 N N . ALA A 1 120 ? 0.642 -6.420 4.012 1.00 96.75 120 ALA A N 1
ATOM 855 C CA . ALA A 1 120 ? -0.722 -6.487 3.503 1.00 96.75 120 ALA A CA 1
ATOM 856 C C . ALA A 1 120 ? -0.970 -7.794 2.741 1.00 96.75 120 ALA A C 1
ATOM 858 O O . ALA A 1 120 ? -1.979 -8.449 2.981 1.00 96.75 120 ALA A O 1
ATOM 859 N N . ALA A 1 121 ? -0.037 -8.212 1.880 1.00 97.50 121 ALA A N 1
ATOM 860 C CA . ALA A 1 121 ? -0.128 -9.487 1.174 1.00 97.50 121 ALA A CA 1
ATOM 861 C C . ALA A 1 121 ? -0.178 -10.670 2.151 1.00 97.50 121 ALA A C 1
ATOM 863 O O . ALA A 1 121 ? -1.047 -11.527 2.029 1.00 97.50 121 ALA A O 1
ATOM 864 N N . ALA A 1 122 ? 0.696 -10.684 3.163 1.00 97.69 122 ALA A N 1
ATOM 865 C CA . ALA A 1 122 ? 0.678 -11.708 4.201 1.00 97.69 122 ALA A CA 1
ATOM 866 C C . ALA A 1 122 ? -0.663 -11.730 4.950 1.00 97.69 122 ALA A C 1
ATOM 868 O O . ALA A 1 122 ? -1.237 -12.799 5.121 1.00 97.69 122 ALA A O 1
ATOM 869 N N . ALA A 1 123 ? -1.203 -10.572 5.340 1.00 95.12 123 ALA A N 1
ATOM 870 C CA . ALA A 1 123 ? -2.497 -10.491 6.013 1.00 95.12 123 ALA A CA 1
ATOM 871 C C . ALA A 1 123 ? -3.646 -11.010 5.130 1.00 95.12 123 ALA A C 1
ATOM 873 O O . ALA A 1 123 ? -4.440 -11.823 5.584 1.00 95.12 123 ALA A O 1
ATOM 874 N N . LEU A 1 124 ? -3.704 -10.605 3.858 1.00 95.56 124 LEU A N 1
ATOM 875 C CA . LEU A 1 124 ? -4.752 -11.026 2.919 1.00 95.56 124 LEU A CA 1
ATOM 876 C C . LEU A 1 124 ? -4.688 -12.516 2.554 1.00 95.56 124 LEU A C 1
ATOM 878 O O . LEU A 1 124 ? -5.715 -13.099 2.219 1.00 95.56 124 LEU A O 1
ATOM 882 N N . LEU A 1 125 ? -3.499 -13.123 2.591 1.00 96.94 125 LEU A N 1
ATOM 883 C CA . LEU A 1 125 ? -3.303 -14.552 2.328 1.00 96.94 125 LEU A CA 1
ATOM 884 C C . LEU A 1 125 ? -3.543 -15.433 3.563 1.00 96.94 125 LEU A C 1
ATOM 886 O O . LEU A 1 125 ? -3.708 -16.640 3.410 1.00 96.94 125 LEU A O 1
ATOM 890 N N . THR A 1 126 ? -3.517 -14.861 4.770 1.00 96.56 126 THR A N 1
ATOM 891 C CA . THR A 1 126 ? -3.583 -15.625 6.030 1.00 96.56 126 THR A CA 1
ATOM 892 C C . THR A 1 126 ? -4.879 -15.431 6.805 1.00 96.56 126 THR A C 1
ATOM 894 O O . THR A 1 126 ? -5.324 -16.369 7.459 1.00 96.56 126 THR A O 1
ATOM 897 N N . LEU A 1 127 ? -5.469 -14.235 6.769 1.00 95.12 127 LEU A N 1
ATOM 898 C CA . LEU A 1 127 ? -6.679 -13.904 7.515 1.00 95.12 127 LEU A CA 1
ATOM 899 C C . LEU A 1 127 ? -7.931 -14.163 6.674 1.00 95.12 127 LEU A C 1
ATOM 901 O O . LEU A 1 127 ? -7.952 -13.898 5.471 1.00 95.12 127 LEU A O 1
ATOM 905 N N . ASP A 1 128 ? -9.007 -14.598 7.331 1.00 94.50 128 ASP A N 1
ATOM 906 C CA . ASP A 1 128 ? -10.328 -14.649 6.707 1.00 94.50 128 ASP A CA 1
ATOM 907 C C . ASP A 1 128 ? -10.772 -13.240 6.293 1.00 94.50 128 ASP A C 1
ATOM 909 O O . ASP A 1 128 ? -10.592 -12.274 7.040 1.00 94.50 128 ASP A O 1
ATOM 913 N N . ARG A 1 129 ? -11.407 -13.106 5.121 1.00 90.75 129 ARG A N 1
ATOM 914 C CA . ARG A 1 129 ? -11.866 -11.795 4.616 1.00 90.75 129 ARG A CA 1
ATOM 915 C C . ARG A 1 129 ? -12.834 -11.080 5.556 1.00 90.75 129 ARG A C 1
ATOM 917 O O . ARG A 1 129 ? -12.845 -9.854 5.593 1.00 90.75 129 ARG A O 1
ATOM 924 N N . ASP A 1 130 ? -13.612 -11.852 6.306 1.00 91.38 130 ASP A N 1
ATOM 925 C CA . ASP A 1 130 ? -14.598 -11.349 7.260 1.00 91.38 130 ASP A CA 1
ATOM 926 C C . ASP A 1 130 ? -14.075 -11.347 8.707 1.00 91.38 130 ASP A C 1
ATOM 928 O O . ASP A 1 130 ? -14.849 -11.134 9.645 1.00 91.38 130 ASP A O 1
ATOM 932 N N . ALA A 1 131 ? -12.771 -11.581 8.913 1.00 91.25 131 ALA A N 1
ATOM 933 C CA . ALA A 1 131 ? -12.162 -11.556 10.236 1.00 91.25 131 ALA A CA 1
ATOM 934 C C . ALA A 1 131 ? -12.418 -10.206 10.922 1.00 91.25 131 ALA A C 1
ATOM 936 O O . ALA A 1 131 ? -12.141 -9.135 10.378 1.00 91.25 131 ALA A O 1
ATOM 937 N N . ARG A 1 132 ? -12.938 -10.254 12.154 1.00 92.25 132 ARG A N 1
ATOM 938 C CA . ARG A 1 132 ? -13.199 -9.063 12.970 1.00 92.25 132 ARG A CA 1
ATOM 939 C C . ARG A 1 132 ? -12.309 -9.031 14.196 1.00 92.25 132 ARG A C 1
ATOM 941 O O . ARG A 1 132 ? -12.246 -9.989 14.963 1.00 92.25 132 ARG A O 1
ATOM 948 N N . VAL A 1 133 ? -11.699 -7.876 14.429 1.00 94.62 133 VAL A N 1
ATOM 949 C CA . VAL A 1 133 ?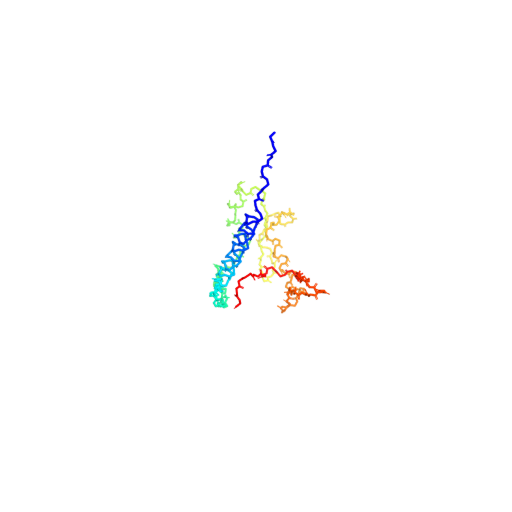 -10.943 -7.603 15.647 1.00 94.62 133 VAL A CA 1
ATOM 950 C C . VAL A 1 133 ? -11.901 -7.049 16.700 1.00 94.62 133 VAL A C 1
ATOM 952 O O . VAL A 1 133 ? -12.555 -6.038 16.473 1.00 94.62 133 VAL A O 1
ATOM 955 N N . THR A 1 134 ? -12.046 -7.738 17.835 1.00 95.00 134 THR A N 1
ATOM 956 C CA . THR A 1 134 ? -13.090 -7.424 18.828 1.00 95.00 134 THR A CA 1
ATOM 957 C C . THR A 1 134 ? -12.500 -6.835 20.103 1.00 95.00 134 THR A C 1
ATOM 959 O O . THR A 1 134 ? -11.778 -7.520 20.822 1.00 95.00 134 THR A O 1
ATOM 962 N N . THR A 1 135 ? -12.896 -5.610 20.441 1.00 96.38 135 THR A N 1
ATOM 963 C CA . THR A 1 135 ? -12.657 -4.997 21.757 1.00 96.38 135 THR A CA 1
ATOM 964 C C . THR A 1 135 ? -13.867 -5.238 22.666 1.00 96.38 135 THR A C 1
ATOM 966 O O . THR A 1 135 ? -15.008 -5.109 22.223 1.00 96.38 135 THR A O 1
ATOM 969 N N . ARG A 1 136 ? -13.650 -5.624 23.931 1.00 96.69 136 ARG A N 1
ATOM 970 C CA . ARG A 1 136 ? -14.721 -6.013 24.874 1.00 96.69 136 ARG A CA 1
ATOM 971 C C . ARG A 1 136 ? -14.704 -5.155 26.132 1.00 96.69 136 ARG A C 1
ATOM 973 O O . ARG A 1 136 ? -13.644 -4.729 26.570 1.00 96.69 136 ARG A O 1
ATOM 980 N N . VAL A 1 137 ? -15.863 -4.981 26.759 1.00 97.38 137 VAL A N 1
ATOM 981 C CA . VAL A 1 137 ? -15.979 -4.437 28.119 1.00 97.38 137 VAL A CA 1
ATOM 982 C C . VAL A 1 137 ? -16.478 -5.548 29.032 1.00 97.38 137 VAL A C 1
ATOM 984 O O . VAL A 1 137 ? -17.450 -6.225 28.702 1.00 97.38 137 VAL A O 1
ATOM 987 N N . VAL A 1 138 ? -15.807 -5.757 30.162 1.00 97.94 138 VAL A N 1
ATOM 988 C CA . VAL A 1 138 ? -16.172 -6.777 31.155 1.00 97.94 138 VAL A CA 1
ATOM 989 C C . VAL A 1 138 ? -16.236 -6.167 32.554 1.00 97.94 138 VAL A C 1
ATOM 991 O O . VAL A 1 138 ? -15.569 -5.173 32.833 1.00 97.94 138 VAL A O 1
ATOM 994 N N . SER A 1 139 ? -17.024 -6.768 33.446 1.00 97.56 139 SER A N 1
ATOM 995 C CA . SER A 1 139 ? -17.080 -6.401 34.865 1.00 97.56 139 SER A CA 1
ATOM 996 C C . SER A 1 139 ? -16.810 -7.649 35.706 1.00 97.56 139 SER A C 1
ATOM 998 O O . SER A 1 139 ? -17.721 -8.443 35.939 1.00 97.56 139 SER A O 1
ATOM 1000 N N . PRO A 1 140 ? -15.544 -7.898 36.082 1.00 96.19 140 PRO A N 1
ATOM 1001 C CA . PRO A 1 140 ? -15.174 -9.124 36.785 1.00 96.19 140 PRO A CA 1
ATOM 1002 C C . PRO A 1 140 ? -15.589 -9.103 38.264 1.00 96.19 140 PRO A C 1
ATOM 1004 O O . PRO A 1 140 ? -15.688 -10.158 38.886 1.00 96.19 140 PRO A O 1
ATOM 1007 N N . SER A 1 141 ? -15.820 -7.918 38.836 1.00 97.31 141 SER A N 1
ATOM 1008 C CA . SER A 1 141 ? -16.232 -7.727 40.227 1.00 97.31 141 SER A CA 1
ATOM 1009 C C . SER A 1 141 ? -17.009 -6.413 40.408 1.00 97.31 141 SER A C 1
ATOM 1011 O O . SER A 1 141 ? -16.892 -5.507 39.574 1.00 97.31 141 SER A O 1
ATOM 1013 N N . PRO A 1 142 ? -17.807 -6.277 41.490 1.00 97.31 142 PRO A N 1
ATOM 1014 C CA . PRO A 1 142 ? -18.554 -5.053 41.764 1.00 97.31 142 PRO A CA 1
ATOM 1015 C C . PRO A 1 142 ? -17.645 -3.822 41.824 1.00 97.31 142 PRO A C 1
ATOM 1017 O O . PRO A 1 142 ? -16.619 -3.827 42.500 1.00 97.31 142 PRO A O 1
ATOM 1020 N N . GLY A 1 143 ? -18.036 -2.761 41.119 1.00 96.94 143 GLY A N 1
ATOM 1021 C CA . GLY A 1 143 ? -17.273 -1.511 41.051 1.00 96.94 143 GLY A CA 1
ATOM 1022 C C . GLY A 1 143 ? -16.080 -1.531 40.090 1.00 96.94 143 GLY A C 1
ATOM 1023 O O . GLY A 1 143 ? -15.406 -0.513 39.968 1.00 96.94 143 GLY A O 1
ATOM 1024 N N . VAL A 1 144 ? -15.828 -2.641 39.383 1.00 97.94 144 VAL A N 1
ATOM 1025 C CA . VAL A 1 144 ? -14.736 -2.753 38.406 1.00 97.94 144 VAL A CA 1
ATOM 1026 C C . VAL A 1 144 ? -15.291 -2.922 36.994 1.00 97.94 144 VAL A C 1
ATOM 1028 O O . VAL A 1 144 ? -16.113 -3.801 36.729 1.00 97.94 144 VAL A O 1
ATOM 1031 N N . VAL A 1 145 ? -14.788 -2.102 36.070 1.00 97.38 145 VAL A N 1
ATOM 1032 C CA . VAL A 1 145 ? -15.030 -2.198 34.624 1.00 97.38 145 VAL A CA 1
ATOM 1033 C C . VAL A 1 145 ? -13.677 -2.273 33.923 1.00 97.38 145 VAL A C 1
ATOM 1035 O O . VAL A 1 145 ? -12.789 -1.473 34.204 1.00 97.38 145 VAL A O 1
ATOM 1038 N N . VAL A 1 146 ? -13.514 -3.234 33.015 1.00 98.00 146 VAL A N 1
ATOM 1039 C CA . VAL A 1 146 ? -12.272 -3.463 32.267 1.00 98.00 146 VAL A CA 1
ATOM 1040 C C . VAL A 1 146 ? -12.554 -3.393 30.773 1.00 98.00 146 VAL A C 1
ATOM 1042 O O . VAL A 1 146 ? -13.435 -4.091 30.272 1.00 98.00 146 VAL A O 1
ATOM 1045 N N . LEU A 1 147 ? -11.769 -2.585 30.060 1.00 97.12 147 LEU A N 1
ATOM 1046 C CA . LEU A 1 147 ? -11.722 -2.560 28.600 1.00 97.12 147 LEU A CA 1
ATOM 1047 C C . LEU A 1 147 ? -10.628 -3.521 28.115 1.00 97.12 147 LEU A C 1
ATOM 1049 O O . LEU A 1 147 ? -9.444 -3.300 28.351 1.00 97.12 147 LEU A O 1
ATOM 1053 N N . VAL A 1 148 ? -11.026 -4.590 27.433 1.00 98.00 148 VAL A N 1
ATOM 1054 C CA . VAL A 1 148 ? -10.133 -5.596 26.852 1.00 98.00 148 VAL A CA 1
ATOM 1055 C C . VAL A 1 148 ? -9.907 -5.255 25.382 1.00 98.00 148 VAL A C 1
ATOM 1057 O O . VAL A 1 148 ? -10.794 -5.460 24.551 1.00 98.00 148 VAL A O 1
ATOM 1060 N N . GLY A 1 149 ? -8.726 -4.722 25.063 1.00 96.81 149 GLY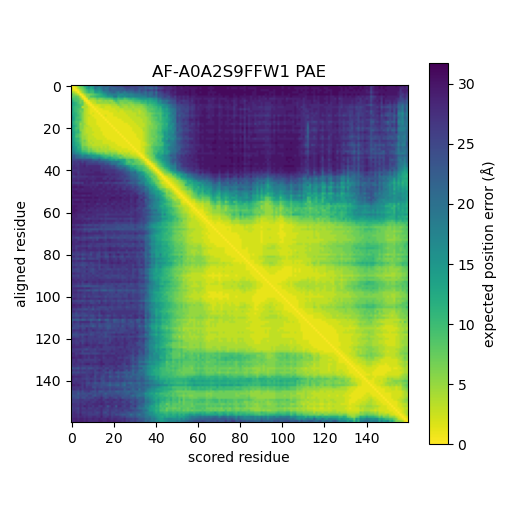 A N 1
ATOM 1061 C CA . GLY A 1 149 ? -8.336 -4.386 23.694 1.00 96.81 149 GLY A CA 1
ATOM 1062 C C . GLY A 1 149 ? -8.100 -5.633 22.841 1.00 96.81 149 GLY A C 1
ATOM 1063 O O . GLY A 1 149 ? -7.295 -6.486 23.206 1.00 96.81 149 GLY A O 1
ATOM 1064 N N . GLY A 1 150 ? -8.780 -5.722 21.695 1.00 95.81 150 GLY A N 1
ATOM 1065 C CA . GLY A 1 150 ? -8.586 -6.810 20.728 1.00 95.81 150 GLY A CA 1
ATOM 1066 C C . GLY A 1 150 ? -7.516 -6.541 19.669 1.00 95.81 150 GLY A C 1
ATOM 1067 O O . GLY A 1 150 ? -7.185 -7.446 18.914 1.00 95.81 150 GLY A O 1
ATOM 1068 N N . GLY A 1 151 ? -7.002 -5.307 19.592 1.00 95.81 151 GLY A N 1
ATOM 1069 C CA . GLY A 1 151 ? -6.095 -4.841 18.532 1.00 95.81 151 GLY A CA 1
ATOM 1070 C C . GLY A 1 151 ? -6.762 -3.994 17.440 1.00 95.81 151 GLY A C 1
ATOM 1071 O O . GLY A 1 151 ? -6.114 -3.679 16.444 1.00 95.81 151 GLY A O 1
ATOM 1072 N N . ASP A 1 152 ? -8.037 -3.630 17.611 1.00 95.00 152 ASP A N 1
ATOM 1073 C CA . ASP A 1 152 ? -8.808 -2.846 16.641 1.00 95.00 152 ASP A CA 1
ATOM 1074 C C . ASP A 1 152 ? -8.237 -1.424 16.503 1.00 95.00 152 ASP A C 1
ATOM 1076 O O . ASP A 1 152 ? -8.397 -0.589 17.393 1.00 95.00 152 ASP A O 1
ATOM 1080 N N . GLN A 1 153 ? -7.567 -1.157 15.377 1.00 91.44 153 GLN A N 1
ATOM 1081 C CA . GLN A 1 153 ? -6.975 0.149 15.052 1.00 91.44 153 GLN A CA 1
ATOM 1082 C C . GLN A 1 153 ? -8.013 1.179 14.576 1.00 91.44 153 GLN A C 1
ATOM 1084 O O . GLN A 1 153 ? -7.657 2.320 14.297 1.00 91.44 153 GLN A O 1
ATOM 1089 N N . THR A 1 154 ? -9.283 0.779 14.456 1.00 91.88 154 THR A N 1
ATOM 1090 C CA . THR A 1 154 ? -10.393 1.633 14.013 1.00 91.88 154 THR A CA 1
ATOM 1091 C C . THR A 1 154 ? -11.332 2.039 15.152 1.00 91.88 154 THR A C 1
ATOM 1093 O O . THR A 1 154 ? -12.300 2.762 14.915 1.00 91.88 154 THR A O 1
ATOM 1096 N N . LEU A 1 155 ? -11.045 1.622 16.395 1.00 91.88 155 LEU A N 1
ATOM 1097 C CA . LEU A 1 155 ? -11.829 2.001 17.568 1.00 91.88 155 LEU A CA 1
ATOM 1098 C C . LEU A 1 155 ? -11.864 3.531 17.715 1.00 91.88 155 LEU A C 1
ATOM 1100 O O . LEU A 1 155 ? -10.828 4.179 17.854 1.00 91.88 155 LEU A O 1
ATOM 1104 N N . SER A 1 156 ? -13.070 4.095 17.716 1.00 86.44 156 SER A N 1
ATOM 1105 C CA . SER A 1 156 ? -13.303 5.538 17.735 1.00 86.44 156 SER A CA 1
ATOM 1106 C C . SER A 1 156 ? -14.317 5.919 18.812 1.00 86.44 156 SER A C 1
ATOM 1108 O O . SER A 1 156 ? -15.191 5.128 19.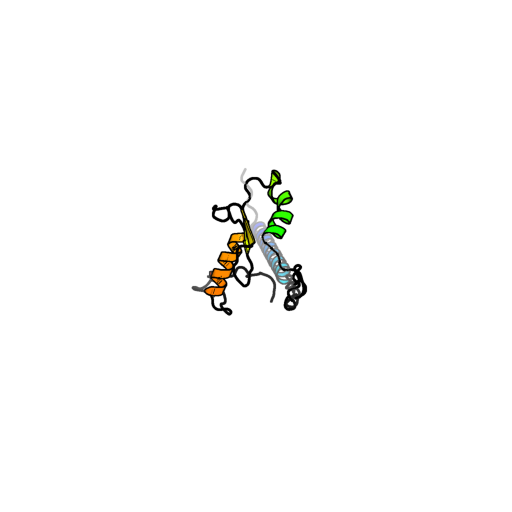164 1.00 86.44 156 SER A O 1
ATOM 1110 N N . ALA A 1 157 ? -14.198 7.146 19.324 1.00 86.56 157 ALA A N 1
ATOM 1111 C CA . ALA A 1 157 ? -15.207 7.772 20.178 1.00 86.56 157 ALA A CA 1
ATOM 1112 C C . ALA A 1 157 ? -16.359 8.398 19.369 1.00 86.56 157 ALA A C 1
ATOM 1114 O O . ALA A 1 157 ? -17.315 8.889 19.965 1.00 86.56 157 ALA A O 1
ATOM 1115 N N . ALA A 1 158 ? -16.265 8.399 18.033 1.00 76.62 158 ALA A N 1
ATOM 1116 C CA . ALA A 1 158 ? -17.332 8.876 17.167 1.00 76.62 158 ALA A CA 1
ATOM 1117 C C . ALA A 1 158 ? -18.618 8.058 17.400 1.00 76.62 158 ALA A C 1
ATOM 1119 O O . ALA A 1 158 ? -18.547 6.828 17.519 1.00 76.62 158 ALA A O 1
ATOM 1120 N N . PRO A 1 159 ? -19.787 8.712 17.485 1.00 62.12 159 PRO A N 1
ATOM 1121 C CA . PRO A 1 159 ? -21.055 8.016 17.648 1.00 62.12 159 PRO A CA 1
ATOM 1122 C C . PRO A 1 159 ? -21.368 7.184 16.388 1.00 62.12 159 PRO A C 1
ATOM 1124 O O . PRO A 1 159 ? -20.955 7.543 15.286 1.00 62.12 159 PRO A O 1
ATOM 1127 N N . ARG A 1 160 ? -22.037 6.037 16.575 1.00 55.84 160 ARG A N 1
ATOM 1128 C CA . ARG A 1 160 ? -22.409 5.111 15.488 1.00 55.84 160 ARG A CA 1
ATOM 1129 C C . ARG A 1 160 ? -23.600 5.590 14.685 1.00 55.84 160 ARG A C 1
ATOM 1131 O O . ARG A 1 160 ? -24.549 6.074 15.339 1.00 55.84 160 ARG A O 1
#